Protein AF-A0A1Y4CEJ2-F1 (afdb_monomer)

Secondary structure (DSSP, 8-state):
--HHHHHHHHHHTT----SHHHHHHHHHHHHHHHHHHHHHHHHHHHHHHHHHHHHHHHHHHHHHHHHHHHHHHHHHHHHHHHTT--HHHHHHHHT--HHHHHHHHHHTT--

Nearest PDB structures (foldseek):
  2r0q-assembly1_F  TM=9.964E-01  e=7.695E-01  Staphylococcus aureus
  1tro-assembly2_E  TM=6.850E-01  e=2.508E+00  Escherichia coli str. K-12 substr. W3110
  6fal-assembly1_A  TM=7.474E-01  e=4.240E+00  Escherichia coli

Solvent-accessible surface area (backbone atoms only — not comparable to full-atom values): 6152 Å² total; per-residue (Å²): 130,61,68,67,61,53,32,43,54,42,32,74,73,71,45,75,64,46,62,75,69,35,40,55,50,51,53,53,52,49,56,55,51,59,52,48,55,55,48,53,52,48,50,52,51,53,50,50,55,51,49,54,56,48,49,55,52,52,50,54,53,49,52,54,48,52,52,49,52,52,52,50,51,52,53,49,53,54,52,41,44,75,71,67,54,55,62,65,61,49,16,62,76,69,71,51,56,50,67,59,52,51,52,53,27,46,78,67,71,66,93

Radius of gyration: 35.75 Å; Cα contacts (8 Å, |Δi|>4): 51; chains: 1; bounding box: 60×22×90 Å

Foldseek 3Di:
DDPQVVLCVCVVVVDDRDDPVSVVVVVVVVVVVVVVVVVVVVVVVVVVVVVVVVVVVVVVVVVVVVVVVVVVLLVVLVVCLQVPHDLVVNCVVSVHDSVVSVVSCVVVVSD

Structure (mmCIF, N/CA/C/O backbone):
data_AF-A0A1Y4CEJ2-F1
#
_entry.id   AF-A0A1Y4CEJ2-F1
#
loop_
_atom_site.group_PDB
_atom_site.id
_atom_site.type_symbol
_atom_site.label_atom_id
_atom_site.label_alt_id
_atom_site.label_comp_id
_atom_site.label_asym_id
_atom_site.label_entity_id
_atom_site.label_seq_id
_atom_site.pdbx_PDB_ins_code
_atom_site.Cartn_x
_atom_site.Cartn_y
_atom_site.Cartn_z
_atom_site.occupancy
_atom_site.B_iso_or_equiv
_atom_site.auth_seq_id
_atom_site.auth_comp_id
_atom_site.auth_asym_id
_atom_site.auth_atom_id
_atom_site.pdbx_PDB_model_num
ATOM 1 N N . MET A 1 1 ? 38.230 -6.236 -53.972 1.00 64.81 1 MET A N 1
ATOM 2 C CA . MET A 1 1 ? 37.304 -6.332 -52.824 1.00 64.81 1 MET A CA 1
ATOM 3 C C . MET A 1 1 ? 36.161 -5.384 -53.111 1.00 64.81 1 MET A C 1
ATOM 5 O O . MET A 1 1 ? 36.451 -4.268 -53.531 1.00 64.81 1 MET A O 1
ATOM 9 N N . ASP A 1 2 ? 34.924 -5.848 -52.972 1.00 87.00 2 ASP A N 1
ATOM 10 C CA . ASP A 1 2 ? 33.729 -5.058 -53.269 1.00 87.00 2 ASP A CA 1
ATOM 11 C C . ASP A 1 2 ? 33.689 -3.777 -52.400 1.00 87.00 2 ASP A C 1
ATOM 13 O O . ASP A 1 2 ? 33.935 -3.874 -51.188 1.00 87.00 2 ASP A O 1
ATOM 17 N N . PRO A 1 3 ? 33.459 -2.588 -52.990 1.00 86.62 3 PRO A N 1
ATOM 18 C CA . PRO A 1 3 ? 33.352 -1.328 -52.256 1.00 86.62 3 PRO A CA 1
ATOM 19 C C . PRO A 1 3 ? 32.329 -1.358 -51.115 1.00 86.62 3 PRO A C 1
ATOM 21 O O . PRO A 1 3 ? 32.626 -0.840 -50.037 1.00 86.62 3 PRO A O 1
ATOM 24 N N . ASP A 1 4 ? 31.188 -2.022 -51.303 1.00 85.62 4 ASP A N 1
ATOM 25 C CA . ASP A 1 4 ? 30.119 -2.081 -50.303 1.00 85.62 4 ASP A CA 1
ATOM 26 C C . ASP A 1 4 ? 30.516 -2.963 -49.115 1.00 85.62 4 ASP A C 1
ATOM 28 O O . ASP A 1 4 ? 30.264 -2.622 -47.958 1.00 85.62 4 ASP A O 1
ATOM 32 N N . ILE A 1 5 ? 31.236 -4.061 -49.372 1.00 88.44 5 ILE A N 1
ATOM 33 C CA . ILE A 1 5 ? 31.770 -4.929 -48.310 1.00 88.44 5 ILE A CA 1
ATOM 34 C C . ILE A 1 5 ? 32.816 -4.177 -47.479 1.00 88.44 5 ILE A C 1
ATOM 36 O O . ILE A 1 5 ? 32.842 -4.295 -46.253 1.00 88.44 5 ILE A O 1
ATOM 40 N N . ARG A 1 6 ? 33.678 -3.378 -48.119 1.00 89.56 6 ARG A N 1
ATOM 41 C CA . ARG A 1 6 ? 34.673 -2.565 -47.402 1.00 89.56 6 ARG A CA 1
ATOM 42 C C . ARG A 1 6 ? 34.002 -1.514 -46.520 1.00 89.56 6 ARG A C 1
ATOM 44 O O . ARG A 1 6 ? 34.408 -1.358 -45.369 1.00 89.56 6 ARG A O 1
ATOM 51 N N . ALA A 1 7 ? 32.999 -0.820 -47.052 1.00 90.19 7 ALA A N 1
ATOM 52 C CA . ALA A 1 7 ? 32.245 0.183 -46.313 1.00 90.19 7 ALA A CA 1
ATOM 53 C C . ALA A 1 7 ? 31.510 -0.434 -45.111 1.00 90.19 7 ALA A C 1
ATOM 55 O O . ALA A 1 7 ? 31.538 0.120 -44.013 1.00 90.19 7 ALA A O 1
ATOM 56 N N . PHE A 1 8 ? 30.937 -1.629 -45.284 1.00 91.06 8 PHE A N 1
ATOM 57 C CA . PHE A 1 8 ? 30.315 -2.378 -44.194 1.00 91.06 8 PHE A CA 1
ATOM 58 C C . PHE A 1 8 ? 31.314 -2.740 -43.085 1.00 91.06 8 PHE A C 1
ATOM 60 O O . PHE A 1 8 ? 31.037 -2.496 -41.913 1.00 91.06 8 PHE A O 1
ATOM 67 N N . LEU A 1 9 ? 32.494 -3.271 -43.429 1.00 92.38 9 LEU A N 1
ATOM 68 C CA . LEU A 1 9 ? 33.520 -3.616 -42.434 1.00 92.38 9 LEU A CA 1
ATOM 69 C C . LEU A 1 9 ? 34.013 -2.384 -41.663 1.00 92.38 9 LEU A C 1
ATOM 71 O O . LEU A 1 9 ? 34.190 -2.448 -40.451 1.00 92.38 9 LEU A O 1
ATOM 75 N N . TRP A 1 10 ? 34.172 -1.247 -42.344 1.00 90.88 10 TRP A N 1
ATOM 76 C CA . TRP A 1 10 ? 34.519 0.021 -41.698 1.00 90.88 10 TRP A CA 1
ATOM 77 C C . TRP A 1 10 ? 33.449 0.491 -40.712 1.00 90.88 10 TRP A C 1
ATOM 79 O O . TRP A 1 10 ? 33.778 0.960 -39.622 1.00 90.88 10 TRP A O 1
ATOM 89 N N . TYR A 1 11 ? 32.178 0.338 -41.070 1.00 92.62 11 TYR A N 1
ATOM 90 C CA . TYR A 1 11 ? 31.067 0.667 -40.187 1.00 92.62 11 TYR A CA 1
ATOM 91 C C . TYR A 1 11 ? 30.989 -0.251 -38.961 1.00 92.62 11 TYR A C 1
ATOM 93 O O . TYR A 1 11 ? 30.759 0.228 -37.852 1.00 92.62 11 TYR A O 1
ATOM 101 N N . VAL A 1 12 ? 31.242 -1.555 -39.126 1.00 91.19 12 VAL A N 1
ATOM 102 C CA . VAL A 1 12 ? 31.321 -2.508 -38.002 1.00 91.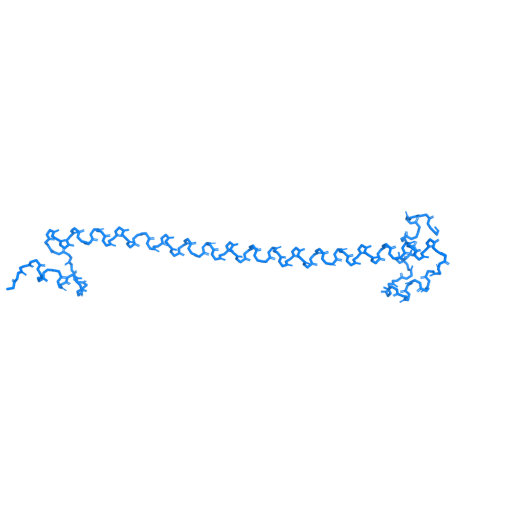19 12 VAL A CA 1
ATOM 103 C C . VAL A 1 12 ? 32.467 -2.155 -37.045 1.00 91.19 12 VAL A C 1
ATOM 105 O O . VAL A 1 12 ? 32.287 -2.249 -35.832 1.00 91.19 12 VAL A O 1
ATOM 108 N N . ASP A 1 13 ? 33.589 -1.654 -37.570 1.00 92.12 13 ASP A N 1
ATOM 109 C CA . ASP A 1 13 ? 34.709 -1.097 -36.792 1.00 92.12 13 ASP A CA 1
ATOM 110 C C . ASP A 1 13 ? 34.383 0.255 -36.110 1.00 92.12 13 ASP A C 1
ATOM 112 O O . ASP A 1 13 ? 35.246 0.862 -35.474 1.00 92.12 13 ASP A O 1
ATOM 116 N N . GLY A 1 14 ? 33.145 0.749 -36.222 1.00 87.50 14 GLY A N 1
ATOM 117 C CA . GLY A 1 14 ? 32.670 1.970 -35.564 1.00 87.50 14 GLY A CA 1
ATOM 118 C C . GLY A 1 14 ? 32.977 3.264 -36.319 1.00 87.50 14 GLY A C 1
ATOM 119 O O . GLY A 1 14 ? 32.832 4.349 -35.752 1.00 87.50 14 GLY A O 1
ATOM 120 N N . LYS A 1 15 ? 33.404 3.175 -37.583 1.00 90.81 15 LYS A N 1
ATOM 121 C CA . LYS A 1 15 ? 33.621 4.343 -38.448 1.00 90.81 15 LYS A CA 1
ATOM 122 C C . LYS A 1 15 ? 32.315 4.784 -39.117 1.00 90.81 15 LYS A C 1
ATOM 124 O O . LYS A 1 15 ? 31.281 4.130 -38.998 1.00 90.81 15 LYS A O 1
ATOM 129 N N . ALA A 1 16 ? 32.352 5.935 -39.787 1.00 88.50 16 ALA A N 1
ATOM 130 C CA . ALA A 1 16 ? 31.171 6.533 -40.403 1.00 88.50 16 ALA A CA 1
ATOM 131 C C . ALA A 1 16 ? 30.503 5.599 -41.432 1.00 88.50 16 ALA A C 1
ATOM 133 O O . ALA A 1 16 ? 31.176 4.866 -42.157 1.00 88.50 16 ALA A O 1
ATOM 134 N N . ALA A 1 17 ? 29.168 5.647 -41.495 1.00 89.19 17 ALA A N 1
ATOM 135 C CA . ALA A 1 17 ? 28.383 4.921 -42.487 1.00 89.19 17 ALA A CA 1
ATOM 136 C C . ALA A 1 17 ? 28.524 5.586 -43.866 1.00 89.19 17 ALA A C 1
ATOM 138 O O . ALA A 1 17 ? 27.939 6.640 -44.134 1.00 89.19 17 ALA A O 1
ATOM 139 N N . GLU A 1 18 ? 29.299 4.958 -44.745 1.00 88.69 18 GLU A N 1
ATOM 140 C CA . GLU A 1 18 ? 29.557 5.431 -46.105 1.00 88.69 18 GLU A CA 1
ATOM 141 C C . GLU A 1 18 ? 28.923 4.489 -47.134 1.00 88.69 18 GLU A C 1
ATOM 143 O O . GLU A 1 18 ? 28.961 3.270 -46.987 1.00 88.69 18 GLU A O 1
ATOM 148 N N . GLY A 1 19 ? 28.333 5.055 -48.187 1.00 89.06 19 GLY A N 1
ATOM 149 C CA . GLY A 1 19 ? 27.626 4.287 -49.214 1.00 89.06 19 GLY A CA 1
ATOM 150 C C . GLY A 1 19 ? 26.163 3.990 -48.865 1.00 89.06 19 GLY A C 1
ATOM 151 O O . GLY A 1 19 ? 25.763 3.932 -47.701 1.00 89.06 19 GLY A O 1
ATOM 152 N N . ALA A 1 20 ? 25.345 3.813 -49.904 1.00 90.00 20 ALA A N 1
ATOM 153 C CA . ALA A 1 20 ? 23.889 3.715 -49.776 1.00 90.00 20 ALA A CA 1
ATOM 154 C C . ALA A 1 20 ? 23.443 2.526 -48.905 1.00 90.00 20 ALA A C 1
ATOM 156 O O . ALA A 1 20 ? 22.534 2.664 -48.087 1.00 90.00 20 ALA A O 1
ATOM 157 N N . PHE A 1 21 ? 24.113 1.377 -49.037 1.00 89.06 21 PHE A N 1
ATOM 158 C CA . PHE A 1 21 ? 23.801 0.169 -48.272 1.00 89.06 21 PHE A CA 1
ATOM 159 C C . PHE A 1 21 ? 24.018 0.355 -46.762 1.00 89.06 21 PHE A C 1
ATOM 161 O O . PHE A 1 21 ? 23.134 0.067 -45.955 1.00 89.06 21 PHE A O 1
ATOM 168 N N . VAL A 1 22 ? 25.178 0.881 -46.368 1.00 92.31 22 VAL A N 1
ATOM 169 C CA . VAL A 1 22 ? 25.549 1.041 -44.956 1.00 92.31 22 VAL A CA 1
ATOM 170 C C . VAL A 1 22 ? 24.752 2.164 -44.292 1.00 92.31 22 VAL A C 1
ATOM 172 O O . VAL A 1 22 ? 24.407 2.061 -43.120 1.00 92.31 22 VAL A O 1
ATOM 175 N N . GLN A 1 23 ? 24.393 3.214 -45.033 1.00 93.56 23 GLN A N 1
ATOM 176 C CA . GLN A 1 23 ? 23.530 4.289 -44.530 1.00 93.56 23 GLN A CA 1
ATOM 177 C C . GLN A 1 23 ? 22.094 3.817 -44.272 1.00 93.56 23 GLN A C 1
ATOM 179 O O . GLN A 1 23 ? 21.503 4.170 -43.246 1.00 93.56 23 GLN A O 1
ATOM 184 N N . ALA A 1 24 ? 21.547 2.981 -45.161 1.00 92.69 24 ALA A N 1
ATOM 185 C CA . ALA A 1 24 ? 20.257 2.336 -44.934 1.00 92.69 24 ALA A CA 1
ATOM 186 C C . ALA A 1 24 ? 20.308 1.448 -43.679 1.00 92.69 24 ALA A C 1
ATOM 188 O O . ALA A 1 24 ? 19.436 1.539 -42.815 1.00 92.69 24 ALA A O 1
ATOM 189 N N . LEU A 1 25 ? 21.382 0.664 -43.525 1.00 89.69 25 LEU A N 1
ATOM 190 C CA . LEU A 1 25 ? 21.605 -0.157 -42.336 1.00 89.69 25 LEU A CA 1
ATOM 191 C C . LEU A 1 25 ? 21.725 0.683 -41.052 1.00 89.69 25 LEU A C 1
ATOM 193 O O . LEU A 1 25 ? 21.112 0.346 -40.043 1.00 89.69 25 LEU A O 1
ATOM 197 N N . ASP A 1 26 ? 22.482 1.781 -41.074 1.00 91.50 26 ASP A N 1
ATOM 198 C CA . ASP A 1 26 ? 22.670 2.661 -39.915 1.00 91.50 26 ASP A CA 1
ATOM 199 C C . ASP A 1 26 ? 21.358 3.313 -39.465 1.00 91.50 26 ASP A C 1
ATOM 201 O O . ASP A 1 26 ? 21.101 3.448 -38.267 1.00 91.50 26 ASP A O 1
ATOM 205 N N . THR A 1 27 ? 20.493 3.652 -40.421 1.00 91.75 27 THR A N 1
ATOM 206 C CA . THR A 1 27 ? 19.148 4.175 -40.150 1.00 91.75 27 THR A CA 1
ATOM 207 C C . THR A 1 27 ? 18.307 3.159 -39.376 1.00 91.75 27 THR A C 1
ATOM 209 O O . THR A 1 27 ? 17.762 3.486 -38.320 1.00 91.75 27 THR A O 1
ATOM 212 N N . GLU A 1 28 ? 18.271 1.909 -39.836 1.00 88.56 28 GLU A N 1
ATOM 213 C CA . GLU A 1 28 ? 17.541 0.825 -39.166 1.00 88.56 28 GLU A CA 1
ATOM 214 C C . GLU A 1 28 ? 18.129 0.491 -37.788 1.00 88.56 28 GLU A C 1
ATOM 216 O O . GLU A 1 28 ? 17.409 0.337 -36.797 1.00 88.56 28 GLU A O 1
ATOM 221 N N . VAL A 1 29 ? 19.459 0.451 -37.671 1.00 86.69 29 VAL A N 1
ATOM 222 C CA . VAL A 1 29 ? 20.141 0.232 -36.388 1.00 86.69 29 VAL A CA 1
ATOM 223 C C . VAL A 1 29 ? 19.807 1.346 -35.392 1.00 86.69 29 VAL A C 1
ATOM 225 O O . VAL A 1 29 ? 19.583 1.057 -34.212 1.00 86.69 29 VAL A O 1
ATOM 228 N N . LYS A 1 30 ? 19.749 2.608 -35.835 1.00 86.50 30 LYS A N 1
ATOM 229 C CA . LYS A 1 30 ? 19.339 3.751 -35.004 1.00 86.50 30 LYS A CA 1
ATOM 230 C C . LYS A 1 30 ? 17.884 3.633 -34.557 1.00 86.50 30 LYS A C 1
ATOM 232 O O . LYS A 1 30 ? 17.630 3.804 -33.366 1.00 86.50 30 LYS A O 1
ATOM 237 N N . ALA A 1 31 ? 16.967 3.263 -35.450 1.00 84.62 31 ALA A N 1
ATOM 238 C CA . ALA A 1 31 ? 15.562 3.043 -35.104 1.00 84.62 31 ALA A CA 1
ATOM 239 C C . ALA A 1 31 ? 15.405 1.951 -34.024 1.00 84.62 31 ALA A C 1
ATOM 241 O O . ALA A 1 31 ? 14.745 2.153 -33.003 1.00 84.62 31 ALA A O 1
ATOM 242 N N . ILE A 1 32 ? 16.103 0.819 -34.170 1.00 79.56 32 ILE A N 1
ATOM 243 C CA . ILE A 1 32 ? 16.079 -0.273 -33.181 1.00 79.56 32 ILE A CA 1
ATOM 244 C C . ILE A 1 32 ? 16.722 0.151 -31.850 1.00 79.56 32 ILE A C 1
ATOM 246 O O . ILE A 1 32 ? 16.254 -0.241 -30.776 1.00 79.56 32 ILE A O 1
ATOM 250 N N . LYS A 1 33 ? 17.808 0.934 -31.886 1.00 77.00 33 LYS A N 1
ATOM 251 C CA . LYS A 1 33 ? 18.476 1.439 -30.675 1.00 77.00 33 LYS A CA 1
ATOM 252 C C . LYS A 1 33 ? 17.596 2.423 -29.904 1.00 77.00 33 LYS A C 1
ATOM 254 O O . LYS A 1 33 ? 17.551 2.307 -28.682 1.00 77.00 33 LYS A O 1
ATOM 259 N N . GLN A 1 34 ? 16.848 3.292 -30.585 1.00 70.31 34 GLN A N 1
ATOM 260 C CA . GLN A 1 34 ? 15.872 4.183 -29.945 1.00 70.31 34 GLN A CA 1
ATOM 261 C C . GLN A 1 34 ? 14.798 3.390 -29.179 1.00 70.31 34 GLN A C 1
ATOM 263 O O . GLN A 1 34 ? 14.461 3.730 -28.049 1.00 70.31 34 GLN A O 1
ATOM 268 N N . HIS A 1 35 ? 14.356 2.242 -29.703 1.00 66.25 35 HIS A N 1
ATOM 269 C CA . HIS A 1 35 ? 13.430 1.358 -28.983 1.00 66.25 35 HIS A CA 1
ATOM 270 C C . HIS A 1 35 ? 14.043 0.635 -27.767 1.00 66.25 35 HIS A C 1
ATOM 272 O O . HIS A 1 35 ? 13.311 0.202 -26.870 1.00 66.25 35 HIS A O 1
ATOM 278 N N . LYS A 1 36 ? 15.373 0.473 -27.691 1.00 59.34 36 LYS A N 1
ATOM 279 C CA . LYS A 1 36 ? 16.026 -0.172 -26.534 1.00 59.34 36 LYS A CA 1
ATOM 280 C C . LYS A 1 36 ? 16.016 0.708 -25.287 1.00 59.34 36 LYS A C 1
ATOM 282 O O . LYS A 1 36 ? 15.940 0.154 -24.189 1.00 59.34 36 LYS A O 1
ATOM 287 N N . GLU A 1 37 ? 16.068 2.029 -25.441 1.00 59.03 37 GLU A N 1
ATOM 288 C CA . GLU A 1 37 ? 15.904 2.962 -24.320 1.00 59.03 37 GLU A CA 1
ATOM 289 C C . GLU A 1 37 ? 14.506 2.805 -23.714 1.00 59.03 37 GLU A C 1
ATOM 291 O O . GLU A 1 37 ? 14.389 2.501 -22.525 1.00 59.03 37 GLU A O 1
ATOM 296 N N . THR A 1 38 ? 13.466 2.773 -24.556 1.00 65.31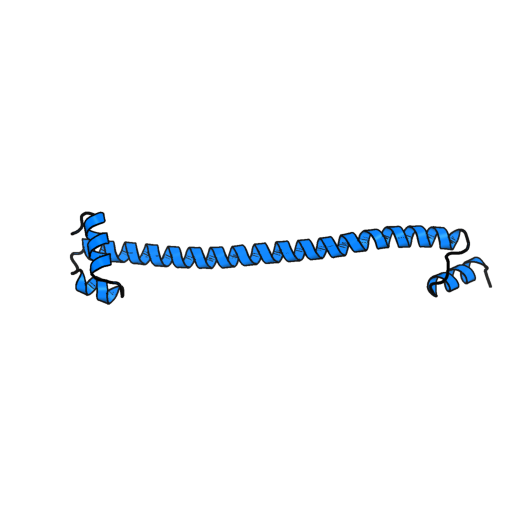 38 THR A N 1
ATOM 297 C CA . THR A 1 38 ? 12.089 2.469 -24.133 1.00 65.31 38 THR A CA 1
ATOM 298 C C . THR A 1 38 ? 11.977 1.093 -23.475 1.00 65.31 38 THR A C 1
ATOM 300 O O . THR A 1 38 ? 11.251 0.924 -22.499 1.00 65.31 38 THR A O 1
ATOM 303 N N . ARG A 1 39 ? 12.721 0.084 -23.957 1.00 76.25 39 ARG A N 1
ATOM 304 C CA . ARG A 1 39 ? 12.745 -1.252 -23.338 1.00 76.25 39 ARG A CA 1
ATOM 305 C C . ARG A 1 39 ? 13.341 -1.215 -21.932 1.00 76.25 39 ARG A C 1
ATOM 307 O O . ARG A 1 39 ? 12.815 -1.880 -21.045 1.00 76.25 39 ARG A O 1
ATOM 314 N N . ARG A 1 40 ? 14.434 -0.480 -21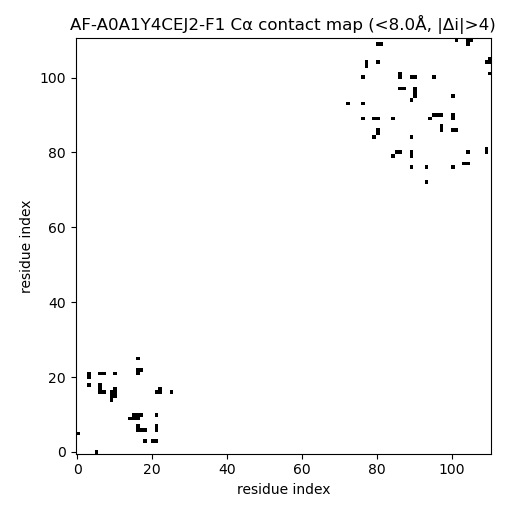.711 1.00 82.31 40 ARG A N 1
ATOM 315 C CA . ARG A 1 40 ? 15.070 -0.376 -20.387 1.00 82.31 40 ARG A CA 1
ATOM 316 C C . ARG A 1 40 ? 14.164 0.350 -19.398 1.00 82.31 40 ARG A C 1
ATOM 318 O O . ARG A 1 40 ? 13.986 -0.130 -18.278 1.00 82.31 40 ARG A O 1
ATOM 325 N N . GLU A 1 41 ? 13.583 1.467 -19.814 1.00 83.69 41 GLU A N 1
ATOM 326 C CA . GLU A 1 41 ? 12.634 2.237 -19.007 1.00 83.69 41 GLU A CA 1
ATOM 327 C C . GLU A 1 41 ? 11.392 1.408 -18.678 1.00 83.69 41 GLU A C 1
ATOM 329 O O . GLU A 1 41 ? 11.021 1.295 -17.511 1.00 83.69 41 GLU A O 1
ATOM 334 N N . TYR A 1 42 ? 10.826 0.719 -19.674 1.00 84.81 42 TYR A N 1
ATOM 335 C CA . TYR A 1 42 ? 9.697 -0.187 -19.485 1.00 84.81 42 TYR A CA 1
ATOM 336 C C . TYR A 1 42 ? 10.013 -1.307 -18.492 1.00 84.81 42 TYR A C 1
ATOM 338 O O . TYR A 1 42 ? 9.228 -1.565 -17.585 1.00 84.81 42 TYR A O 1
ATOM 346 N N . MET A 1 43 ? 11.170 -1.966 -18.622 1.00 88.69 43 MET A N 1
ATOM 347 C CA . MET A 1 43 ? 11.569 -3.023 -17.688 1.00 88.69 43 MET A CA 1
ATOM 348 C C . MET A 1 43 ? 11.755 -2.487 -16.269 1.00 88.69 43 MET A C 1
ATOM 350 O O . MET A 1 43 ? 11.359 -3.153 -15.316 1.00 88.69 43 MET A O 1
ATOM 354 N N . THR A 1 44 ? 12.317 -1.287 -16.129 1.00 91.75 44 THR A N 1
ATOM 355 C CA . THR A 1 44 ? 12.499 -0.632 -14.828 1.00 91.75 44 THR A CA 1
ATOM 356 C C . THR A 1 44 ? 11.143 -0.331 -14.192 1.00 91.75 44 THR A C 1
ATOM 358 O O . THR A 1 44 ? 10.899 -0.733 -13.056 1.00 91.75 44 THR A O 1
ATOM 361 N N . LEU A 1 45 ? 10.223 0.271 -14.950 1.00 92.50 45 LEU A N 1
ATOM 362 C CA . LEU A 1 45 ? 8.860 0.544 -14.500 1.00 92.50 45 LEU A CA 1
ATOM 363 C C . LEU A 1 45 ? 8.104 -0.745 -14.144 1.00 92.50 45 LEU A C 1
ATOM 365 O O . LEU A 1 45 ? 7.458 -0.819 -13.105 1.00 92.50 45 LEU A O 1
ATOM 369 N N . ALA A 1 46 ? 8.203 -1.787 -14.970 1.00 93.44 46 ALA A N 1
ATOM 370 C CA . ALA A 1 46 ? 7.551 -3.070 -14.721 1.00 93.44 46 ALA A CA 1
ATOM 371 C C . ALA A 1 46 ? 8.093 -3.761 -13.459 1.00 93.44 46 ALA A C 1
ATOM 373 O O . ALA A 1 46 ? 7.324 -4.358 -12.701 1.00 93.44 46 ALA A O 1
ATOM 374 N N . MET A 1 47 ? 9.405 -3.675 -13.213 1.00 95.44 47 MET A N 1
ATOM 375 C CA . MET A 1 47 ? 10.020 -4.168 -11.980 1.00 95.44 47 MET A CA 1
ATOM 376 C C . MET A 1 47 ? 9.536 -3.385 -10.761 1.00 95.44 47 MET A C 1
ATOM 378 O O . MET A 1 47 ? 9.196 -4.008 -9.757 1.00 95.44 47 MET A O 1
ATOM 382 N N . GLU A 1 48 ? 9.454 -2.059 -10.858 1.00 96.56 48 GLU A N 1
ATOM 383 C CA . GLU A 1 48 ? 8.965 -1.203 -9.776 1.00 96.56 48 GLU A CA 1
ATOM 384 C C . GLU A 1 48 ? 7.498 -1.502 -9.446 1.00 96.56 48 GLU A C 1
ATOM 386 O O . GLU A 1 48 ? 7.163 -1.789 -8.300 1.00 96.56 48 GLU A O 1
ATOM 391 N N . LEU A 1 49 ? 6.630 -1.592 -10.459 1.00 96.81 49 LEU A N 1
ATOM 392 C CA . LEU A 1 49 ? 5.228 -1.980 -10.278 1.00 96.81 49 LEU A CA 1
ATOM 393 C C . LEU A 1 49 ? 5.088 -3.375 -9.656 1.00 96.81 49 LEU A C 1
ATOM 395 O O . LEU A 1 49 ? 4.201 -3.613 -8.834 1.00 96.81 49 LEU A O 1
ATOM 399 N N . LYS A 1 50 ? 5.954 -4.322 -10.035 1.00 96.38 50 LYS A N 1
ATOM 400 C CA . LYS A 1 50 ? 5.967 -5.662 -9.436 1.00 96.38 50 LYS A CA 1
ATOM 401 C C . LYS A 1 50 ? 6.383 -5.610 -7.965 1.00 96.38 50 LYS A C 1
ATOM 403 O O . LYS A 1 50 ? 5.753 -6.292 -7.159 1.00 96.38 50 LYS A O 1
ATOM 408 N N . ARG A 1 51 ? 7.395 -4.807 -7.619 1.00 96.50 51 ARG A N 1
ATOM 409 C CA . ARG A 1 51 ? 7.835 -4.592 -6.231 1.00 96.50 51 ARG A CA 1
ATOM 410 C C . ARG A 1 51 ? 6.730 -3.960 -5.398 1.00 96.50 51 ARG A C 1
ATOM 412 O O . ARG A 1 51 ? 6.376 -4.521 -4.372 1.00 96.50 51 ARG A O 1
ATOM 419 N N . GLN A 1 52 ? 6.114 -2.880 -5.872 1.00 96.75 52 GLN A N 1
ATOM 420 C CA . GLN A 1 52 ? 5.010 -2.215 -5.172 1.00 96.75 52 GLN A CA 1
ATOM 421 C C . GLN A 1 52 ? 3.827 -3.157 -4.925 1.00 96.75 52 GLN A C 1
ATOM 423 O O . GLN A 1 52 ? 3.284 -3.202 -3.826 1.00 96.75 52 GLN A O 1
ATOM 428 N N . ARG A 1 53 ? 3.460 -3.984 -5.914 1.00 96.25 53 ARG A N 1
ATOM 429 C CA . ARG A 1 53 ? 2.422 -5.013 -5.732 1.00 96.25 53 ARG A CA 1
ATOM 430 C C . ARG A 1 53 ? 2.806 -6.075 -4.706 1.00 96.25 53 ARG A C 1
ATOM 432 O O . ARG A 1 53 ? 1.918 -6.633 -4.071 1.00 96.25 53 ARG A O 1
ATOM 439 N N . GLN A 1 54 ? 4.088 -6.412 -4.597 1.00 96.69 54 GLN A N 1
ATOM 440 C CA . GLN A 1 54 ? 4.561 -7.354 -3.591 1.00 96.69 54 GLN A CA 1
ATOM 441 C C . GLN A 1 54 ? 4.504 -6.727 -2.196 1.00 96.69 54 GLN A C 1
ATOM 443 O O . GLN A 1 54 ? 3.894 -7.328 -1.318 1.00 96.69 54 GLN A O 1
ATOM 448 N N . PHE A 1 55 ? 5.030 -5.511 -2.028 1.00 96.94 55 PHE A N 1
ATOM 449 C CA . PHE A 1 55 ? 4.964 -4.779 -0.762 1.00 96.94 55 PHE A CA 1
ATOM 450 C C . PHE A 1 55 ? 3.524 -4.599 -0.288 1.00 96.94 55 PHE A C 1
ATOM 452 O O . PHE A 1 55 ? 3.201 -5.046 0.802 1.00 96.94 55 PHE A O 1
ATOM 459 N N . GLY A 1 56 ? 2.617 -4.118 -1.143 1.00 97.19 56 GLY A N 1
ATOM 460 C CA . GLY A 1 56 ? 1.214 -3.950 -0.749 1.00 97.19 56 GLY A CA 1
ATOM 461 C C . GLY A 1 56 ? 0.510 -5.262 -0.367 1.00 97.19 56 GLY A C 1
ATOM 462 O O . GLY A 1 56 ? -0.410 -5.263 0.445 1.00 97.19 56 GLY A O 1
ATOM 463 N N . ARG A 1 57 ? 0.938 -6.411 -0.915 1.00 96.44 57 ARG A N 1
ATOM 464 C CA . ARG A 1 57 ? 0.433 -7.728 -0.482 1.00 96.44 57 ARG A CA 1
ATOM 465 C C . ARG A 1 57 ? 1.001 -8.151 0.867 1.00 96.44 57 ARG A C 1
ATOM 467 O O . ARG A 1 57 ? 0.299 -8.821 1.618 1.00 96.44 57 ARG A O 1
ATOM 474 N N . GLU A 1 58 ? 2.267 -7.847 1.128 1.00 96.75 58 GLU A N 1
ATOM 475 C CA . GLU A 1 58 ? 2.930 -8.154 2.395 1.00 96.75 58 GLU A CA 1
ATOM 476 C C . GLU A 1 58 ? 2.367 -7.275 3.516 1.00 96.75 58 GLU A C 1
ATOM 478 O O . GLU A 1 58 ? 1.891 -7.832 4.504 1.00 96.75 58 GLU A O 1
ATOM 483 N N . GLU A 1 59 ? 2.287 -5.959 3.301 1.00 96.56 59 GLU A N 1
ATOM 484 C CA . GLU A 1 59 ? 1.675 -4.991 4.220 1.00 96.56 59 GLU A CA 1
ATOM 485 C C . GLU A 1 59 ? 0.223 -5.364 4.519 1.00 96.56 59 GLU A C 1
ATOM 487 O O . GLU A 1 59 ? -0.116 -5.620 5.669 1.00 96.56 59 GLU A O 1
ATOM 492 N N . GLY A 1 60 ? -0.617 -5.556 3.494 1.00 97.62 60 GLY A N 1
ATOM 493 C CA . GLY A 1 60 ? -2.019 -5.927 3.717 1.00 97.62 60 GLY A CA 1
ATOM 494 C C . GLY A 1 60 ? -2.196 -7.274 4.434 1.00 97.62 60 GLY A C 1
ATOM 495 O O . GLY A 1 60 ? -3.177 -7.493 5.145 1.00 97.62 60 GLY A O 1
ATOM 496 N N . ARG A 1 61 ? -1.241 -8.204 4.290 1.00 97.25 61 ARG A N 1
ATOM 497 C CA . ARG A 1 61 ? -1.251 -9.478 5.025 1.00 97.25 61 ARG A CA 1
ATOM 498 C C . ARG A 1 61 ? -0.792 -9.307 6.473 1.00 97.25 61 ARG A C 1
ATOM 500 O O . ARG A 1 61 ? -1.212 -10.087 7.326 1.00 97.25 61 ARG A O 1
ATOM 507 N N . GLU A 1 62 ? 0.113 -8.381 6.750 1.00 97.31 62 GLU A N 1
ATOM 508 C CA . GLU A 1 62 ? 0.552 -8.065 8.107 1.00 97.31 62 GLU A CA 1
ATOM 509 C C . GLU A 1 62 ? -0.533 -7.300 8.865 1.00 97.31 62 GLU A C 1
ATOM 511 O O . GLU A 1 62 ? -0.953 -7.768 9.925 1.00 97.31 62 GLU A O 1
ATOM 516 N N . GLU A 1 63 ? -1.066 -6.234 8.266 1.00 97.12 63 GLU A N 1
ATOM 517 C CA . GLU A 1 63 ? -2.185 -5.448 8.793 1.00 97.12 63 GLU A CA 1
ATOM 518 C C . GLU A 1 63 ? -3.390 -6.344 9.078 1.00 97.12 63 GLU A C 1
ATOM 520 O O . GLU A 1 63 ? -3.839 -6.426 10.219 1.00 97.12 63 GLU A O 1
ATOM 525 N N . GLY A 1 64 ? -3.836 -7.142 8.101 1.00 97.75 64 GLY A N 1
ATOM 526 C CA . GLY A 1 64 ? -4.987 -8.028 8.295 1.00 97.75 64 GLY A CA 1
ATOM 527 C C . GLY A 1 64 ? -4.777 -9.097 9.377 1.00 97.75 64 GLY A C 1
ATOM 528 O O . GLY A 1 64 ? -5.732 -9.542 10.015 1.00 97.75 64 GLY A O 1
ATOM 529 N N . ARG A 1 65 ? -3.531 -9.521 9.631 1.00 97.19 65 ARG A N 1
ATOM 530 C CA . ARG A 1 65 ? -3.236 -10.425 10.754 1.00 97.19 65 ARG A CA 1
ATOM 531 C C . ARG A 1 65 ? -3.267 -9.704 12.095 1.00 97.19 65 ARG A C 1
ATOM 533 O O . ARG A 1 65 ? -3.705 -10.309 13.069 1.00 97.19 65 ARG A O 1
ATOM 540 N N . GLU A 1 66 ? -2.754 -8.483 12.166 1.00 96.44 66 GLU A N 1
ATOM 541 C CA . GLU A 1 66 ? -2.770 -7.689 13.394 1.00 96.44 66 GLU A CA 1
ATOM 542 C C . GLU A 1 66 ? -4.202 -7.290 13.763 1.00 96.44 66 GLU A C 1
ATOM 544 O O . GLU A 1 66 ? -4.633 -7.564 14.882 1.00 96.44 66 GLU A O 1
ATOM 549 N N . GLU A 1 67 ? -4.980 -6.782 12.804 1.00 96.31 67 GLU A N 1
ATOM 550 C CA . GLU A 1 67 ? -6.406 -6.490 12.983 1.00 96.31 67 GLU A CA 1
ATOM 551 C C . GLU A 1 67 ? -7.179 -7.738 13.422 1.00 96.31 67 GLU A C 1
ATOM 553 O O . GLU A 1 67 ? -7.911 -7.703 14.412 1.00 96.31 67 GLU A O 1
ATOM 558 N N . GLY A 1 68 ? -6.948 -8.882 12.766 1.00 96.75 68 GLY A N 1
ATOM 559 C CA . GLY A 1 68 ? -7.578 -10.148 13.138 1.00 96.75 68 GLY A CA 1
ATOM 560 C C . GLY A 1 68 ? -7.261 -10.583 14.574 1.00 96.75 68 GLY A C 1
ATOM 561 O O . GLY A 1 68 ? -8.168 -10.983 15.308 1.00 96.75 68 GLY A O 1
ATOM 562 N N . ARG A 1 69 ? -5.999 -10.457 15.012 1.00 94.62 69 ARG A N 1
ATOM 563 C CA . ARG A 1 69 ? -5.596 -10.743 16.402 1.00 94.62 69 ARG A CA 1
ATOM 564 C C . ARG A 1 69 ? -6.278 -9.807 17.394 1.00 94.62 69 ARG A C 1
ATOM 566 O O . ARG A 1 69 ? -6.729 -10.259 18.447 1.00 94.62 69 ARG A O 1
ATOM 573 N N . GLN A 1 70 ? -6.349 -8.515 17.082 1.00 93.56 70 GLN A N 1
ATOM 574 C CA . GLN A 1 70 ? -6.988 -7.526 17.950 1.00 93.56 70 GLN A CA 1
ATOM 575 C C . GLN A 1 70 ? -8.494 -7.779 18.066 1.00 93.56 70 GLN A C 1
ATOM 577 O O . GLN A 1 70 ? -9.026 -7.796 19.178 1.00 93.56 70 GLN A O 1
ATOM 582 N N . GLU A 1 71 ? -9.173 -8.060 16.953 1.00 95.50 71 GLU A N 1
ATOM 583 C CA . GLU A 1 71 ? -10.588 -8.425 16.952 1.00 95.50 71 GLU A CA 1
ATOM 584 C C . GLU A 1 71 ? -10.866 -9.693 17.762 1.00 95.50 71 GLU A C 1
ATOM 586 O O . GLU A 1 71 ? -11.826 -9.736 18.536 1.00 95.50 71 GLU A O 1
ATOM 591 N N . GLU A 1 72 ? -10.058 -10.740 17.578 1.00 95.62 72 GLU A N 1
ATOM 592 C CA . GLU A 1 72 ? -10.208 -12.000 18.304 1.00 95.62 72 GLU A CA 1
ATOM 593 C C . GLU A 1 72 ? -10.008 -11.793 19.808 1.00 95.62 72 GLU A C 1
ATOM 595 O O . GLU A 1 72 ? -10.831 -12.240 20.612 1.00 95.62 72 GLU A O 1
ATOM 600 N N . ARG A 1 73 ? -8.977 -11.034 20.193 1.00 93.94 73 ARG A N 1
ATOM 601 C CA . ARG A 1 73 ? -8.711 -10.672 21.589 1.00 93.94 73 ARG A CA 1
ATOM 602 C C . ARG A 1 73 ? -9.895 -9.931 22.210 1.00 93.94 73 ARG A C 1
ATOM 604 O O . ARG A 1 73 ? -10.308 -10.261 23.320 1.00 93.94 73 ARG A O 1
ATOM 611 N N . LEU A 1 74 ? -10.484 -8.982 21.485 1.00 95.00 74 LEU A N 1
ATOM 612 C CA . LEU A 1 74 ? -11.636 -8.2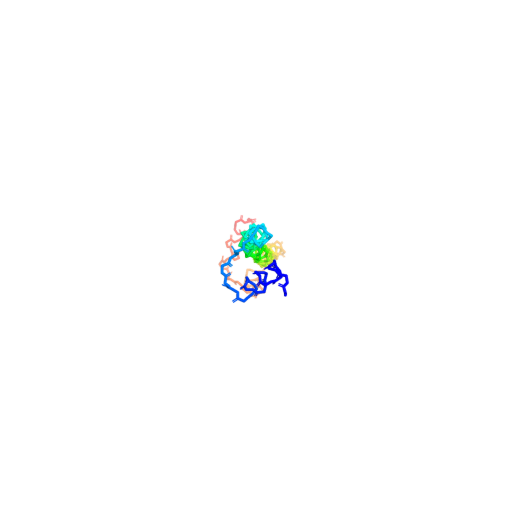05 21.946 1.00 95.00 74 LEU A CA 1
ATOM 613 C C . LEU A 1 74 ? -12.887 -9.091 22.086 1.00 95.00 74 LEU A C 1
ATOM 615 O O . LEU A 1 74 ? -13.556 -9.063 23.121 1.00 95.00 74 LEU A O 1
ATOM 619 N N . LYS A 1 75 ? -13.163 -9.953 21.096 1.00 95.56 75 LYS A N 1
ATOM 620 C CA . LYS A 1 75 ? -14.250 -10.948 21.154 1.00 95.56 75 LYS A CA 1
ATOM 621 C C . LYS A 1 75 ? -14.084 -11.889 22.351 1.00 95.56 75 LYS A C 1
ATOM 623 O O . LYS A 1 75 ? 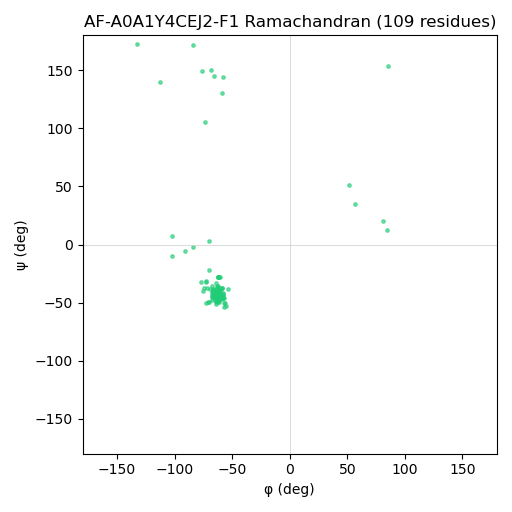-15.065 -12.163 23.044 1.00 95.56 75 LYS A O 1
ATOM 628 N N . MET A 1 76 ? -12.859 -12.340 22.625 1.00 95.12 76 MET A N 1
ATOM 629 C CA . MET A 1 76 ? -12.543 -13.201 23.765 1.00 95.12 76 MET A CA 1
ATOM 630 C C . MET A 1 76 ? -12.801 -12.498 25.105 1.00 95.12 76 MET A C 1
ATOM 632 O O . MET A 1 76 ? -13.495 -13.069 25.946 1.00 95.12 76 MET A O 1
ATOM 636 N N . ILE A 1 77 ? -12.328 -11.257 25.285 1.00 95.62 77 ILE A N 1
ATOM 637 C CA . ILE A 1 77 ? -12.579 -10.461 26.503 1.00 95.62 77 ILE A CA 1
ATOM 638 C C . ILE A 1 77 ? -14.086 -10.326 26.753 1.00 95.62 77 ILE A C 1
ATOM 640 O O . ILE A 1 77 ? -14.569 -10.631 27.843 1.00 95.62 77 ILE A O 1
ATOM 644 N N . LEU A 1 78 ? -14.854 -9.925 25.734 1.00 95.25 78 LEU A N 1
ATOM 645 C CA . LEU A 1 78 ? -16.305 -9.756 25.863 1.00 95.25 78 LEU A CA 1
ATOM 646 C C . LEU A 1 78 ? -17.017 -11.076 26.176 1.00 95.25 78 LE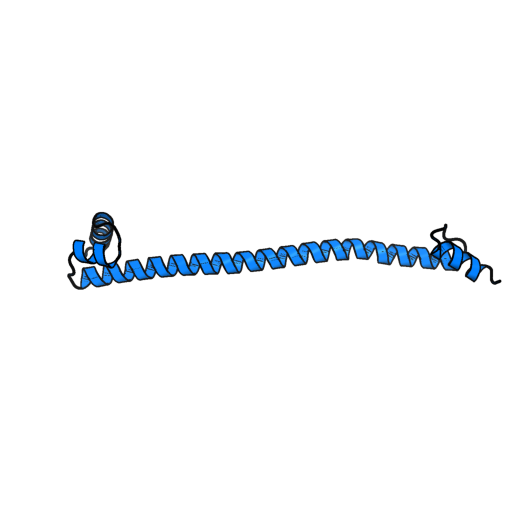U A C 1
ATOM 648 O O . LEU A 1 78 ? -17.973 -11.094 26.952 1.00 95.25 78 LEU A O 1
ATOM 652 N N . ALA A 1 79 ? -16.564 -12.189 25.595 1.00 96.12 79 ALA A N 1
AT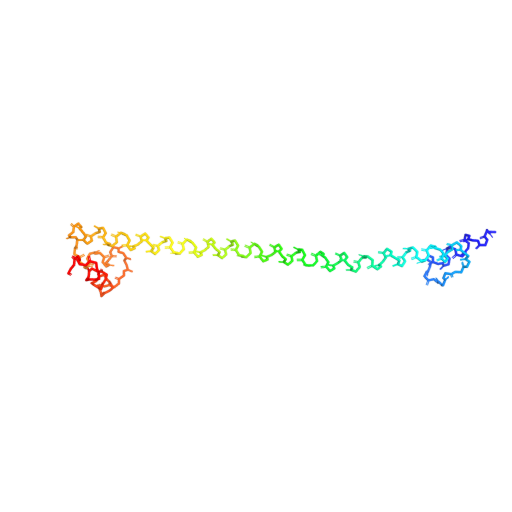OM 653 C CA . ALA A 1 79 ? -17.111 -13.508 25.887 1.00 96.12 79 ALA A CA 1
ATOM 654 C C . ALA A 1 79 ? -16.831 -13.942 27.335 1.00 96.12 79 ALA A C 1
ATOM 656 O O . ALA A 1 79 ? -17.713 -14.518 27.971 1.00 96.12 79 ALA A O 1
ATOM 657 N N . MET A 1 80 ? -15.638 -13.657 27.865 1.00 95.62 80 MET A N 1
ATOM 658 C CA . MET A 1 80 ? -15.295 -13.939 29.262 1.00 95.62 80 MET A CA 1
ATOM 659 C C . MET A 1 80 ? -16.107 -13.068 30.228 1.00 95.62 80 MET A C 1
ATOM 661 O O . MET A 1 80 ? -16.689 -13.599 31.172 1.00 95.62 80 MET A O 1
ATOM 665 N N . LEU A 1 81 ? -16.251 -11.768 29.947 1.00 95.50 81 LEU A N 1
ATOM 666 C CA . LEU A 1 81 ? -17.096 -10.870 30.745 1.00 95.50 81 LEU A CA 1
ATOM 667 C C . LEU A 1 81 ? -18.551 -11.356 30.798 1.00 95.50 81 LEU A C 1
ATOM 669 O O . LEU A 1 81 ? -19.128 -11.477 31.873 1.00 95.50 81 LEU A O 1
ATOM 673 N N . ARG A 1 82 ? -19.132 -11.742 29.653 1.00 94.81 82 ARG A N 1
ATOM 674 C CA . ARG A 1 82 ? -20.499 -12.302 29.590 1.00 94.81 82 ARG A CA 1
ATOM 675 C C . ARG A 1 82 ? -20.666 -13.602 30.373 1.00 94.81 82 ARG A C 1
ATOM 677 O O . ARG A 1 82 ? -21.772 -13.912 30.801 1.00 94.81 82 ARG A O 1
ATOM 684 N N . LYS A 1 83 ? -19.591 -14.378 30.529 1.00 95.56 83 LYS A N 1
ATOM 685 C CA . LYS A 1 83 ? -19.577 -15.615 31.321 1.00 95.56 83 LYS A CA 1
ATOM 686 C C . LYS A 1 83 ? -19.353 -15.368 32.819 1.00 95.56 83 LYS A C 1
ATOM 688 O O . LYS A 1 83 ? -19.373 -16.333 33.576 1.00 95.56 83 LYS A O 1
ATOM 693 N N . GLY A 1 84 ? -19.161 -14.117 33.243 1.00 93.00 84 GLY A N 1
ATOM 694 C CA . GLY A 1 84 ? -19.005 -13.742 34.650 1.00 93.00 84 GLY A CA 1
ATOM 695 C C . GLY A 1 84 ? -17.602 -13.962 35.218 1.00 93.00 84 GLY A C 1
ATOM 696 O O . GLY A 1 84 ? -17.455 -14.050 36.434 1.00 93.00 84 GLY A O 1
ATOM 697 N N . PHE A 1 85 ? -16.572 -14.070 34.371 1.00 94.50 85 PHE A N 1
ATOM 698 C CA . PHE A 1 85 ? -15.185 -14.069 34.849 1.00 94.50 85 PHE A CA 1
ATOM 699 C C . PHE A 1 85 ? -14.831 -12.703 35.455 1.00 94.50 85 PHE A C 1
ATOM 701 O O . PHE A 1 85 ? -15.292 -11.670 34.965 1.00 94.50 85 PHE A O 1
ATOM 708 N N . SER A 1 86 ? -14.000 -12.694 36.503 1.00 95.44 86 SER A N 1
ATOM 709 C CA . SER A 1 86 ? -13.541 -11.447 37.120 1.00 95.44 86 SER A CA 1
ATOM 710 C C . SER A 1 86 ? -12.613 -10.673 36.184 1.00 95.44 86 SER A C 1
ATOM 712 O O . SER A 1 86 ? -11.895 -11.252 35.362 1.00 95.44 86 SER A O 1
ATOM 714 N N . VAL A 1 87 ? -12.616 -9.348 36.317 1.00 95.31 87 VAL A N 1
ATOM 715 C CA . VAL A 1 87 ? -11.814 -8.453 35.474 1.00 95.31 87 VAL A CA 1
ATOM 716 C C . VAL A 1 87 ? -10.324 -8.753 35.638 1.00 95.31 87 VAL A C 1
ATOM 718 O O . VAL A 1 87 ? -9.585 -8.758 34.657 1.00 95.31 87 VAL A O 1
ATOM 721 N N . GLU A 1 88 ? -9.896 -9.080 36.856 1.00 95.62 88 GLU A N 1
ATOM 722 C CA . GLU A 1 88 ? -8.513 -9.402 37.200 1.00 95.62 88 GLU A CA 1
ATOM 723 C C . GLU A 1 88 ? -8.046 -10.687 36.504 1.00 95.62 88 GLU A C 1
ATOM 725 O O . GLU A 1 88 ? -6.979 -10.704 35.893 1.00 95.62 88 GLU A O 1
ATOM 730 N N . SER A 1 89 ? -8.866 -11.746 36.516 1.00 94.38 89 SER A N 1
ATOM 731 C CA . SER A 1 89 ? -8.523 -13.007 35.846 1.00 94.38 89 SER A CA 1
ATOM 732 C C . SER A 1 89 ? -8.483 -12.858 34.325 1.00 94.38 89 SER A C 1
ATOM 734 O O . SER A 1 89 ? -7.639 -13.467 33.668 1.00 94.38 89 SER A O 1
ATOM 736 N N . ILE A 1 90 ? -9.361 -12.030 33.747 1.00 95.31 90 ILE A N 1
ATOM 737 C CA . ILE A 1 90 ? -9.330 -11.730 32.309 1.00 95.31 90 ILE A CA 1
ATOM 738 C C . ILE A 1 90 ? -8.074 -10.918 31.964 1.00 95.31 90 ILE A C 1
ATOM 740 O O . ILE A 1 90 ? -7.424 -11.214 30.963 1.00 95.31 90 ILE A O 1
ATOM 744 N N . ALA A 1 91 ? -7.705 -9.931 32.787 1.00 95.50 91 ALA A N 1
ATOM 745 C CA . ALA A 1 91 ? -6.509 -9.109 32.594 1.00 95.50 91 ALA A CA 1
ATOM 746 C C . ALA A 1 91 ? -5.236 -9.958 32.560 1.00 95.50 91 ALA A C 1
ATOM 748 O O . ALA A 1 91 ? -4.412 -9.798 31.659 1.00 95.50 91 ALA A O 1
ATOM 749 N N . GLU A 1 92 ? -5.130 -10.915 33.481 1.00 94.62 92 GLU A N 1
ATOM 750 C CA . GLU A 1 92 ? -4.034 -11.879 33.536 1.00 94.62 92 GLU A CA 1
ATOM 751 C C . GLU A 1 92 ? -4.021 -12.798 32.303 1.00 94.62 92 GLU A C 1
ATOM 753 O O . GLU A 1 92 ? -3.007 -12.888 31.609 1.00 94.62 92 GLU A O 1
ATOM 758 N N . CYS A 1 93 ? -5.157 -13.425 31.973 1.00 91.19 93 CYS A N 1
ATOM 759 C CA . CYS A 1 93 ? -5.262 -14.361 30.846 1.00 91.19 93 CYS A CA 1
ATOM 760 C C . CYS A 1 93 ? -4.948 -13.698 29.501 1.00 91.19 93 CYS A C 1
ATOM 762 O O . CYS A 1 93 ? -4.297 -14.281 28.636 1.00 91.19 93 CYS A O 1
ATOM 764 N N . VAL A 1 94 ? -5.448 -12.479 29.315 1.00 91.31 94 VAL A N 1
ATOM 765 C CA . VAL A 1 94 ? -5.330 -11.736 28.064 1.00 91.31 94 VAL A CA 1
ATOM 766 C C . VAL A 1 94 ? -4.073 -10.865 28.052 1.00 91.31 94 VAL A C 1
ATOM 768 O O . VAL A 1 94 ? -3.769 -10.286 27.014 1.00 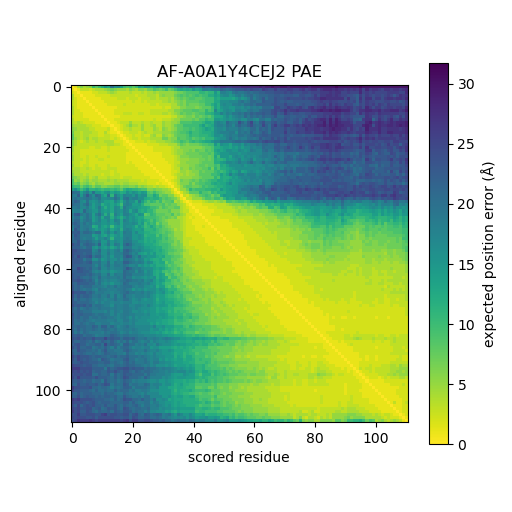91.31 94 VAL A O 1
ATOM 771 N N . GLN A 1 95 ? -3.322 -10.787 29.156 1.00 92.75 95 GLN A N 1
ATOM 772 C CA . GLN A 1 95 ? -2.122 -9.957 29.327 1.00 92.75 95 GLN A CA 1
ATOM 773 C C . GLN A 1 95 ? -2.374 -8.490 28.944 1.00 92.75 95 GLN A C 1
ATOM 775 O O . GLN A 1 95 ? -1.698 -7.908 28.092 1.00 92.75 95 GLN A O 1
ATOM 780 N N . THR A 1 96 ? -3.430 -7.910 29.507 1.00 91.56 96 THR A N 1
ATOM 781 C CA . THR A 1 96 ? -3.816 -6.505 29.306 1.00 91.56 96 THR A CA 1
ATOM 782 C C . THR A 1 96 ? -4.122 -5.847 30.648 1.00 91.56 96 THR A C 1
ATOM 784 O O . THR A 1 96 ? -4.129 -6.519 31.677 1.00 91.56 96 THR A O 1
ATOM 787 N N . SER A 1 97 ? -4.335 -4.533 30.665 1.00 94.81 97 SER A N 1
ATOM 788 C CA . SER A 1 97 ? -4.623 -3.828 31.910 1.00 94.81 97 SER A CA 1
ATOM 789 C C . SER A 1 97 ? -6.060 -4.067 32.379 1.00 94.81 97 SER A C 1
ATOM 791 O O . SER A 1 97 ? -6.986 -4.246 31.580 1.00 94.81 97 SER A O 1
ATOM 793 N N . VAL A 1 98 ? -6.252 -4.049 33.698 1.00 95.00 98 VAL A N 1
ATOM 794 C CA . VAL A 1 98 ? -7.577 -4.155 34.323 1.00 95.00 98 VAL A CA 1
ATOM 795 C C . VAL A 1 98 ? -8.438 -2.959 33.908 1.00 95.00 98 VAL A C 1
ATOM 797 O O . VAL A 1 98 ? -9.617 -3.127 33.596 1.00 95.00 98 VAL A O 1
ATOM 800 N N . GLU A 1 99 ? -7.845 -1.764 33.820 1.00 95.56 99 GLU A N 1
ATOM 801 C CA . GLU A 1 99 ? -8.521 -0.544 33.375 1.00 95.56 99 GLU A CA 1
ATOM 802 C C . GLU A 1 99 ? -9.114 -0.704 31.972 1.00 95.56 99 GLU A C 1
ATOM 804 O O . GLU A 1 99 ? -10.280 -0.374 31.762 1.00 95.56 99 GLU A O 1
ATOM 809 N N . TYR A 1 100 ? -8.358 -1.279 31.032 1.00 93.69 100 TYR A N 1
ATOM 810 C CA . TYR A 1 100 ? 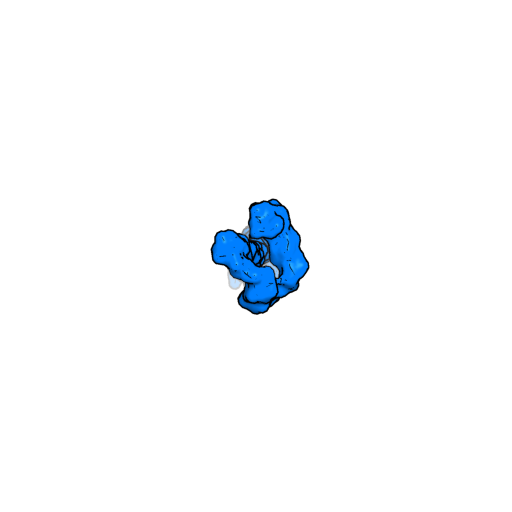-8.819 -1.488 29.659 1.00 93.69 100 TYR A CA 1
ATOM 811 C C . TYR A 1 100 ? -10.035 -2.423 29.595 1.00 93.69 100 TYR A C 1
ATOM 813 O O . TYR A 1 100 ? -11.005 -2.153 28.883 1.00 93.69 100 TYR A O 1
ATOM 821 N N . ILE A 1 101 ? -10.024 -3.509 30.372 1.00 94.88 101 ILE A N 1
ATOM 822 C CA . ILE A 1 101 ? -11.158 -4.443 30.426 1.00 94.88 101 ILE A CA 1
ATOM 823 C C . ILE A 1 101 ? -12.363 -3.793 31.111 1.00 94.88 101 ILE A C 1
ATOM 825 O O . ILE A 1 101 ? -13.488 -3.984 30.646 1.00 94.88 101 ILE A O 1
ATOM 829 N N . MET A 1 102 ? -12.154 -2.993 32.163 1.00 93.88 102 MET A N 1
ATOM 830 C CA . MET A 1 102 ? -13.232 -2.230 32.799 1.00 93.88 102 MET A CA 1
ATOM 831 C C . MET A 1 102 ? -13.888 -1.251 31.821 1.00 93.88 102 MET A C 1
ATOM 833 O O . MET A 1 102 ? -15.115 -1.184 31.754 1.00 93.88 102 MET A O 1
ATOM 837 N N . GLU A 1 103 ? -13.098 -0.507 31.046 1.00 94.75 103 GLU A N 1
ATOM 838 C CA . GLU A 1 103 ? -13.615 0.403 30.019 1.00 94.75 103 GLU A CA 1
ATOM 839 C C . GLU A 1 103 ? -14.394 -0.348 28.935 1.00 94.75 103 GLU A C 1
ATOM 841 O O . GLU A 1 103 ? -15.508 0.054 28.582 1.00 94.75 103 GLU A O 1
ATOM 846 N N . LEU A 1 104 ? -13.857 -1.471 28.445 1.00 93.56 104 LEU A N 1
ATOM 847 C CA . LEU A 1 104 ? -14.548 -2.330 27.482 1.00 93.56 104 LEU A CA 1
ATOM 848 C C . LEU A 1 104 ? -15.868 -2.874 28.036 1.00 93.56 104 LEU A C 1
ATOM 850 O O . LEU A 1 104 ? -16.873 -2.859 27.322 1.00 93.56 104 LEU A O 1
ATOM 854 N N . GLY A 1 105 ? -15.885 -3.340 29.284 1.00 92.69 105 GLY A N 1
ATOM 855 C CA . GLY A 1 105 ? -17.082 -3.860 29.939 1.00 92.69 105 GLY A CA 1
ATOM 856 C C . GLY A 1 105 ? -18.162 -2.793 30.091 1.00 92.69 105 GLY A C 1
ATOM 857 O O . GLY A 1 105 ? -19.290 -3.019 29.653 1.00 92.69 105 GLY A O 1
ATOM 858 N N . LYS A 1 106 ? -17.800 -1.600 30.584 1.00 94.50 106 LYS A N 1
ATOM 859 C CA . LYS A 1 106 ? -18.713 -0.450 30.708 1.00 94.50 106 LYS A CA 1
ATOM 860 C C . LYS A 1 106 ? -19.282 -0.026 29.356 1.00 94.50 106 LYS A C 1
ATOM 862 O O . LYS A 1 106 ? -20.491 0.135 29.215 1.00 94.50 106 LYS A O 1
ATOM 867 N N . LYS A 1 107 ? -18.433 0.088 28.326 1.00 94.31 107 LYS A N 1
ATOM 868 C CA . LYS A 1 107 ? -18.852 0.448 26.958 1.00 94.31 107 LYS A CA 1
ATOM 869 C C . LYS A 1 107 ? -19.839 -0.563 26.360 1.00 94.31 107 LYS A C 1
ATOM 871 O O . LYS A 1 107 ? -20.655 -0.198 25.518 1.00 94.31 107 LYS A O 1
ATOM 876 N N . ASN A 1 108 ? -19.765 -1.824 26.786 1.00 92.56 108 ASN A N 1
ATOM 877 C CA . ASN A 1 108 ? -20.630 -2.908 26.321 1.00 92.56 108 ASN A CA 1
ATOM 878 C C . ASN A 1 108 ? -21.758 -3.268 27.307 1.00 92.56 108 ASN A C 1
ATOM 880 O O . ASN A 1 108 ? -22.471 -4.234 27.046 1.00 92.56 108 ASN A O 1
ATOM 884 N N . HIS A 1 109 ? -21.954 -2.502 28.389 1.00 92.50 109 HIS A N 1
ATOM 885 C CA . HIS A 1 109 ? -22.967 -2.745 29.431 1.00 92.50 109 HIS A CA 1
ATOM 886 C C . HIS A 1 109 ? -22.856 -4.134 30.090 1.00 92.50 109 HIS A C 1
ATOM 888 O O . HIS A 1 109 ? -23.861 -4.768 30.410 1.00 92.50 109 HIS A O 1
ATOM 894 N N . LEU A 1 110 ? -21.627 -4.632 30.239 1.00 88.19 110 LEU A N 1
ATOM 895 C CA . LEU A 1 110 ? -21.318 -5.921 30.871 1.00 88.19 110 LEU A CA 1
ATOM 896 C C . LEU A 1 110 ? -20.793 -5.774 32.306 1.00 88.19 110 LEU A C 1
ATOM 898 O O . LEU A 1 110 ? -20.650 -6.783 32.993 1.00 88.19 110 LEU A O 1
ATOM 902 N N . LEU A 1 111 ? -20.486 -4.543 32.723 1.00 83.00 111 LEU A N 1
ATOM 903 C CA . LEU A 1 111 ? -19.993 -4.139 34.040 1.00 83.00 111 LEU A CA 1
ATOM 904 C C . LEU A 1 111 ? -20.608 -2.792 34.429 1.00 83.00 111 LEU A C 1
ATOM 906 O O . LEU A 1 111 ? -20.913 -2.011 33.495 1.00 83.00 111 LEU A O 1
#

Sequence (111 aa):
MDPDIRAFLWYVDGKAAEGAFVQALDTEVKAIKQHKETRREYMTLAMELKRQRQFGREEGREEGREEGRQEERLKMILAMLRKGFSVESIAECVQTSVEYIMELGKKNHLL

Mean predicted aligned error: 10.97 Å

pLDDT: mean 90.94, std 7.77, range [59.03, 97.75]